Protein AF-A0A7V9IZC5-F1 (afdb_monomer)

Radius of gyration: 23.77 Å; Cα contacts (8 Å, |Δi|>4): 31; chains: 1; bounding box: 34×27×86 Å

pLDDT: mean 87.61, std 15.58, range [45.12, 98.06]

Foldseek 3Di:
DPPDDDDDPVNVLVVLLLVCQVVVHDLVRSCVVSVPPDSCVSCVVCVVSHDDCPVVVVVVVVVVVVVVVPPPPDDDPPPPPDDD

Nearest PDB structures (foldseek):
  1f44-assembly1_A  TM=6.037E-01  e=6.384E+00  Punavirus P1
  5axk-assembly1_B  TM=3.021E-01  e=5.999E+00  Methanosarcina acetivorans

Sequence (84 aa):
MAGLTPLTPHALRHTAAAILIDQGTDPLQVQRRLGHKDISTTLRIYGHLFPDRDLDLTRRLDDAFHESLAAPSRPEPVAMVIAE

Solvent-accessible surface area (backbone atoms only — not comparable to full-atom values): 5429 Å² total; per-residue (Å²): 129,93,83,67,77,85,89,41,77,67,55,52,51,53,54,53,50,52,53,44,38,74,72,66,51,53,69,69,57,50,19,58,75,72,64,50,94,45,59,65,59,44,45,72,74,48,44,88,67,54,79,90,51,63,71,62,50,52,50,55,51,53,51,54,51,51,49,64,70,69,47,77,87,68,80,76,77,76,72,79,89,76,87,130

Structure (mmCIF, N/CA/C/O backbone):
data_AF-A0A7V9IZC5-F1
#
_entry.id   AF-A0A7V9IZC5-F1
#
loop_
_atom_site.group_PDB
_atom_site.id
_atom_site.type_symbol
_atom_site.label_atom_id
_atom_site.label_alt_id
_atom_site.label_comp_id
_atom_site.label_asym_id
_atom_site.label_entity_id
_atom_site.label_seq_id
_atom_site.pdbx_PDB_ins_code
_atom_site.Cartn_x
_atom_site.Cartn_y
_atom_site.Cartn_z
_atom_site.occupancy
_atom_site.B_iso_or_equiv
_atom_site.auth_seq_id
_atom_site.auth_comp_id
_atom_site.auth_asym_id
_atom_site.auth_atom_id
_atom_site.pdbx_PDB_model_num
ATOM 1 N N . MET A 1 1 ? 7.204 -19.360 -28.079 1.00 52.84 1 MET A N 1
ATOM 2 C CA . MET A 1 1 ? 7.416 -18.068 -27.385 1.00 52.84 1 MET A CA 1
ATOM 3 C C . MET A 1 1 ? 6.076 -17.629 -26.8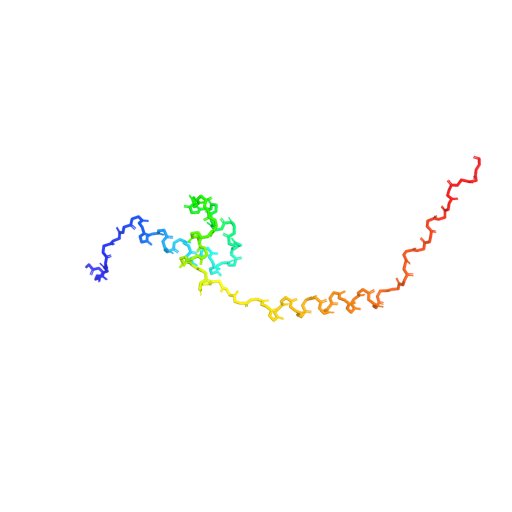19 1.00 52.84 1 MET A C 1
ATOM 5 O O . MET A 1 1 ? 5.122 -17.620 -27.579 1.00 52.84 1 MET A O 1
ATOM 9 N N . ALA A 1 2 ? 5.969 -17.320 -25.525 1.00 74.81 2 ALA A N 1
ATOM 10 C CA . ALA A 1 2 ? 4.685 -17.119 -24.832 1.00 74.81 2 ALA A CA 1
ATOM 11 C C . ALA A 1 2 ? 3.888 -15.846 -25.226 1.00 74.81 2 ALA A C 1
ATOM 13 O O . ALA A 1 2 ? 2.915 -15.520 -24.561 1.00 74.81 2 ALA A O 1
ATOM 14 N N . GLY A 1 3 ? 4.280 -15.116 -26.280 1.00 82.75 3 GLY A N 1
ATOM 15 C CA . GLY A 1 3 ? 3.533 -13.956 -26.799 1.00 82.75 3 GLY A CA 1
ATOM 16 C C . GLY A 1 3 ? 3.479 -12.730 -25.878 1.00 82.75 3 GLY A C 1
ATOM 17 O O . GLY A 1 3 ? 2.667 -11.841 -26.107 1.00 82.75 3 GLY A O 1
ATOM 18 N N . LEU A 1 4 ? 4.312 -12.679 -24.837 1.00 79.62 4 LEU A N 1
ATOM 19 C CA . LEU A 1 4 ? 4.278 -11.621 -23.828 1.00 79.62 4 LEU A CA 1
ATOM 20 C C . LEU A 1 4 ? 5.169 -10.433 -24.204 1.00 79.62 4 LEU A C 1
ATOM 22 O O . LEU A 1 4 ? 6.222 -10.593 -24.827 1.00 79.62 4 LEU A O 1
ATOM 26 N N . THR A 1 5 ? 4.762 -9.249 -23.748 1.00 79.44 5 THR A N 1
ATOM 27 C CA . THR A 1 5 ? 5.575 -8.026 -23.734 1.00 79.44 5 THR A CA 1
ATOM 28 C C . THR A 1 5 ? 6.941 -8.293 -23.079 1.00 79.44 5 THR A C 1
ATOM 30 O O . THR A 1 5 ? 7.007 -9.099 -22.144 1.00 79.44 5 THR A O 1
ATOM 33 N N . PRO A 1 6 ? 8.036 -7.633 -23.515 1.00 83.94 6 PRO A N 1
ATOM 34 C CA . PRO A 1 6 ? 9.361 -7.857 -22.946 1.00 83.94 6 PRO A CA 1
ATOM 35 C C . PRO A 1 6 ? 9.384 -7.735 -21.418 1.00 83.94 6 PRO A C 1
ATOM 37 O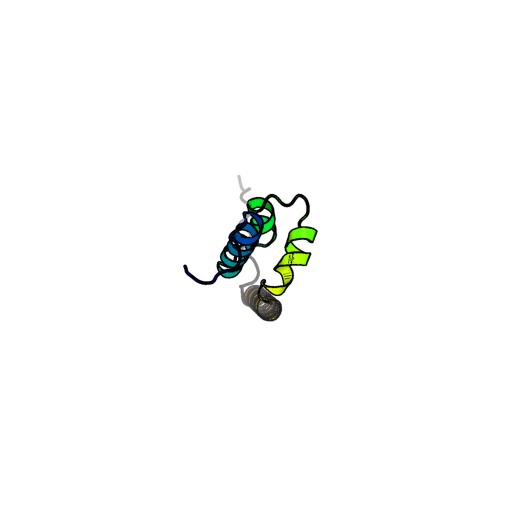 O . PRO A 1 6 ? 8.949 -6.730 -20.849 1.00 83.94 6 PRO A O 1
ATOM 40 N N . LEU A 1 7 ? 9.918 -8.761 -20.753 1.00 89.44 7 LEU A N 1
ATOM 41 C CA . LEU A 1 7 ? 10.052 -8.783 -19.303 1.00 89.44 7 LEU A CA 1
ATOM 42 C C . LEU A 1 7 ? 11.173 -7.827 -18.885 1.00 89.44 7 LEU A C 1
ATOM 44 O O . LEU A 1 7 ? 12.345 -8.065 -19.169 1.00 89.44 7 LEU A O 1
ATOM 48 N N . THR A 1 8 ? 10.811 -6.738 -18.209 1.00 94.19 8 THR A N 1
ATOM 49 C CA . THR A 1 8 ? 11.770 -5.753 -17.691 1.00 94.19 8 THR A CA 1
ATOM 50 C C . THR A 1 8 ? 11.812 -5.785 -16.162 1.00 94.19 8 THR A C 1
ATOM 52 O O . THR A 1 8 ? 10.815 -6.136 -15.525 1.00 94.19 8 THR A O 1
ATOM 55 N N . PRO A 1 9 ? 12.912 -5.339 -15.526 1.00 94.31 9 PRO A N 1
ATOM 56 C CA . PRO A 1 9 ? 12.949 -5.153 -14.074 1.00 94.31 9 PRO A CA 1
ATOM 57 C C . PRO A 1 9 ? 11.845 -4.219 -13.554 1.00 94.31 9 PRO A C 1
ATOM 59 O O . PRO A 1 9 ? 11.390 -4.354 -12.420 1.00 94.31 9 PRO A O 1
ATOM 62 N N . HIS A 1 10 ? 11.391 -3.270 -14.379 1.00 93.31 10 HIS A N 1
ATOM 63 C CA . HIS A 1 10 ? 10.268 -2.402 -14.041 1.00 93.31 10 HIS A CA 1
ATOM 64 C C . HIS A 1 10 ? 8.942 -3.175 -14.017 1.00 93.31 10 HIS A C 1
ATOM 66 O O . HIS A 1 10 ? 8.193 -3.044 -13.054 1.00 93.31 10 HIS A O 1
ATOM 72 N N . ALA A 1 11 ? 8.690 -4.033 -15.011 1.00 93.06 11 ALA A N 1
ATOM 73 C CA . ALA A 1 11 ? 7.516 -4.906 -15.030 1.00 93.06 11 ALA A CA 1
ATOM 74 C C . ALA A 1 11 ? 7.500 -5.857 -13.822 1.00 93.06 11 ALA A C 1
ATOM 76 O O . ALA A 1 11 ? 6.482 -5.976 -13.149 1.00 93.06 11 ALA A O 1
ATOM 77 N N . LEU A 1 12 ? 8.650 -6.445 -13.473 1.00 93.75 12 LEU A N 1
ATOM 78 C CA . LEU A 1 12 ? 8.776 -7.285 -12.278 1.00 93.75 12 LEU A CA 1
ATOM 79 C C . LEU A 1 12 ? 8.479 -6.519 -10.981 1.00 93.75 12 LEU A C 1
ATOM 81 O O . LEU A 1 12 ? 7.880 -7.085 -10.069 1.00 93.75 12 LEU A O 1
ATOM 85 N N . ARG A 1 13 ? 8.851 -5.233 -10.892 1.00 95.31 13 ARG A N 1
ATOM 86 C CA . ARG A 1 13 ? 8.517 -4.386 -9.734 1.00 95.31 13 ARG A CA 1
ATOM 87 C C . ARG A 1 13 ? 7.005 -4.193 -9.589 1.00 95.31 13 ARG A C 1
ATOM 89 O O . ARG A 1 13 ? 6.516 -4.255 -8.466 1.00 95.31 13 ARG A O 1
ATOM 96 N N . HIS A 1 14 ? 6.283 -3.998 -10.694 1.00 95.75 14 HIS A N 1
ATOM 97 C CA . HIS A 1 14 ? 4.816 -3.912 -10.676 1.00 95.75 14 HIS A CA 1
ATOM 98 C C . HIS A 1 14 ? 4.183 -5.222 -10.215 1.00 95.75 14 HIS A C 1
ATOM 100 O O . HIS A 1 14 ? 3.341 -5.212 -9.321 1.00 95.75 14 HIS A O 1
ATOM 106 N N . THR A 1 15 ? 4.644 -6.356 -10.749 1.00 95.88 15 THR A N 1
ATOM 107 C CA . THR A 1 15 ? 4.166 -7.679 -10.326 1.00 95.88 15 THR A CA 1
ATOM 108 C C . THR A 1 15 ? 4.427 -7.927 -8.839 1.00 95.88 15 THR A C 1
ATOM 110 O O . THR A 1 15 ? 3.536 -8.373 -8.122 1.00 95.88 15 THR A O 1
ATOM 113 N N . ALA A 1 16 ? 5.627 -7.598 -8.350 1.00 97.06 16 ALA A N 1
ATOM 114 C CA . ALA A 1 16 ? 5.969 -7.742 -6.938 1.00 97.06 16 ALA A CA 1
ATOM 115 C C . ALA A 1 16 ? 5.082 -6.869 -6.036 1.00 97.06 16 ALA A C 1
ATOM 117 O O . ALA A 1 16 ? 4.641 -7.332 -4.988 1.00 97.06 16 ALA A O 1
ATOM 118 N N . ALA A 1 17 ? 4.794 -5.629 -6.445 1.00 97.81 17 ALA A N 1
ATOM 119 C CA . ALA A 1 17 ? 3.891 -4.748 -5.712 1.00 97.81 17 ALA A CA 1
ATOM 120 C C . ALA A 1 17 ? 2.475 -5.335 -5.623 1.00 97.81 17 ALA A C 1
ATOM 122 O O . ALA A 1 17 ? 1.925 -5.408 -4.528 1.00 97.81 17 ALA A O 1
ATOM 123 N N . ALA A 1 18 ? 1.922 -5.806 -6.745 1.00 97.69 18 ALA A N 1
ATOM 124 C CA . ALA A 1 18 ? 0.588 -6.400 -6.787 1.00 97.69 18 ALA A CA 1
ATOM 125 C C . ALA A 1 18 ? 0.467 -7.622 -5.863 1.00 97.69 18 ALA A C 1
ATOM 127 O O . ALA A 1 18 ? -0.474 -7.698 -5.081 1.00 97.69 18 ALA A O 1
ATOM 128 N N . ILE A 1 19 ? 1.455 -8.526 -5.884 1.00 98.00 19 ILE A N 1
ATOM 129 C CA . ILE A 1 19 ? 1.472 -9.716 -5.016 1.00 98.00 19 ILE A CA 1
ATOM 130 C C . ILE A 1 19 ? 1.508 -9.326 -3.533 1.00 98.00 19 ILE A C 1
ATOM 132 O O . ILE A 1 19 ? 0.766 -9.886 -2.733 1.00 98.00 19 ILE A O 1
ATOM 136 N N . LEU A 1 20 ? 2.353 -8.363 -3.148 1.00 97.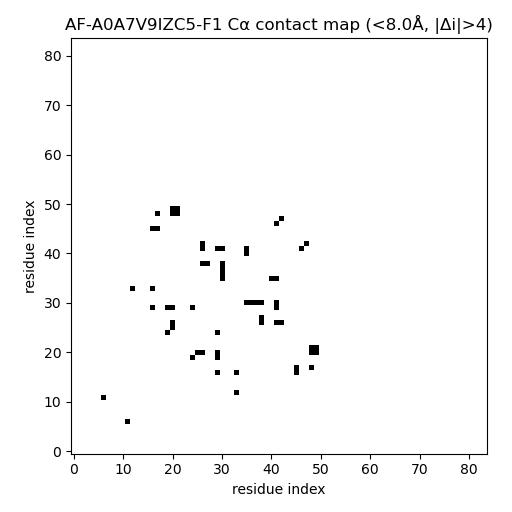81 20 LEU A N 1
ATOM 137 C CA . LEU A 1 20 ? 2.440 -7.930 -1.749 1.00 97.81 20 LEU A CA 1
ATOM 138 C C . LEU A 1 20 ? 1.116 -7.331 -1.256 1.00 97.81 20 LEU A C 1
ATOM 140 O O . LEU A 1 20 ? 0.708 -7.586 -0.124 1.00 97.81 20 LEU A O 1
ATOM 144 N N . ILE A 1 21 ? 0.457 -6.537 -2.099 1.00 97.81 21 ILE A N 1
ATOM 145 C CA . ILE A 1 21 ? -0.812 -5.886 -1.760 1.00 97.81 21 ILE A CA 1
ATOM 146 C C . ILE A 1 21 ? -1.940 -6.915 -1.644 1.00 97.81 21 ILE A C 1
ATOM 148 O O . ILE A 1 21 ? -2.694 -6.867 -0.674 1.00 97.81 21 ILE A O 1
ATOM 152 N N . ASP A 1 22 ? -2.008 -7.876 -2.568 1.00 97.31 22 ASP A N 1
ATOM 1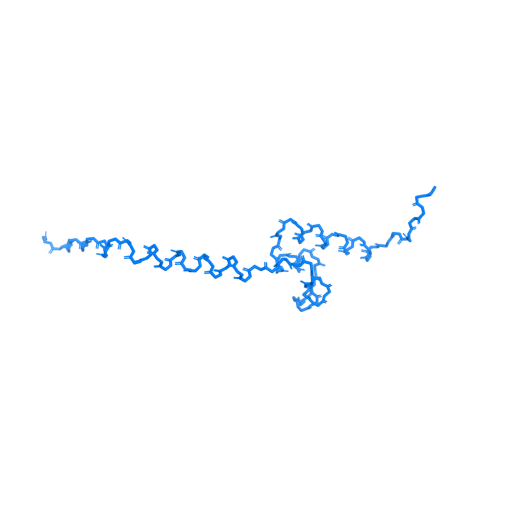53 C CA . ASP A 1 22 ? -2.970 -8.986 -2.533 1.00 97.31 22 ASP A CA 1
ATOM 154 C C . ASP A 1 22 ? -2.830 -9.834 -1.255 1.00 97.31 22 ASP A C 1
ATOM 156 O O . ASP A 1 22 ? -3.815 -10.205 -0.623 1.00 97.31 22 ASP A O 1
ATOM 160 N N . GLN A 1 23 ? -1.596 -10.021 -0.775 1.00 97.00 23 GLN A N 1
ATOM 161 C CA . GLN A 1 23 ? -1.306 -10.673 0.509 1.00 97.00 23 GLN A CA 1
ATOM 162 C C . GLN A 1 23 ? -1.700 -9.840 1.745 1.00 97.00 23 GLN A C 1
ATOM 164 O O . GLN A 1 23 ? -1.450 -10.256 2.876 1.00 97.00 23 GLN A O 1
ATOM 169 N N . GLY A 1 24 ? -2.298 -8.660 1.564 1.00 95.50 24 GLY A N 1
ATOM 170 C CA . GLY A 1 24 ? -2.724 -7.782 2.651 1.00 95.50 24 GLY A CA 1
ATOM 171 C C . GLY A 1 24 ? -1.577 -7.028 3.322 1.00 95.50 24 GLY A C 1
ATOM 172 O O . GLY A 1 24 ? -1.729 -6.579 4.459 1.00 95.50 24 GLY A O 1
ATOM 173 N N . THR A 1 25 ? -0.431 -6.887 2.648 1.00 96.75 25 THR A N 1
ATOM 174 C CA . THR A 1 25 ? 0.722 -6.161 3.195 1.00 96.75 25 THR A CA 1
ATOM 175 C C . THR A 1 25 ? 0.397 -4.678 3.352 1.00 96.75 25 THR A C 1
ATOM 177 O O . THR A 1 25 ? -0.125 -4.036 2.442 1.00 96.75 25 THR A O 1
ATOM 180 N N . ASP A 1 26 ? 0.769 -4.111 4.496 1.00 95.44 26 ASP A N 1
ATOM 181 C CA . ASP A 1 26 ? 0.609 -2.688 4.792 1.00 95.44 26 ASP A CA 1
ATOM 182 C C . ASP A 1 26 ? 1.345 -1.781 3.767 1.00 95.44 26 ASP A C 1
ATOM 184 O O . ASP A 1 26 ? 2.487 -2.082 3.392 1.00 95.44 26 ASP A O 1
ATOM 188 N N . PRO A 1 27 ? 0.758 -0.645 3.331 1.00 95.94 27 PRO A N 1
ATOM 189 C CA . PRO A 1 27 ? 1.362 0.237 2.329 1.00 95.94 27 PRO A CA 1
ATOM 190 C C . PRO A 1 27 ? 2.784 0.718 2.650 1.00 95.94 27 PRO A C 1
ATOM 192 O O . PRO A 1 27 ? 3.609 0.864 1.741 1.00 95.94 27 PRO A O 1
ATOM 195 N N . LEU A 1 28 ? 3.102 0.948 3.927 1.00 97.44 28 LEU A N 1
ATOM 196 C CA . LEU A 1 28 ? 4.427 1.390 4.360 1.00 97.44 28 LEU A CA 1
ATOM 197 C C . LEU A 1 28 ? 5.442 0.239 4.267 1.00 97.44 28 LEU A C 1
ATOM 199 O O . LEU A 1 28 ? 6.599 0.441 3.889 1.00 97.44 28 LEU A O 1
ATOM 203 N N . GLN A 1 29 ? 5.016 -0.993 4.555 1.00 97.88 29 GLN A N 1
ATOM 204 C CA . GLN A 1 29 ? 5.830 -2.188 4.320 1.00 97.88 29 GLN A CA 1
ATOM 205 C C . GLN A 1 29 ? 6.084 -2.419 2.825 1.00 97.88 29 GLN A C 1
ATOM 207 O O . GLN A 1 29 ? 7.232 -2.668 2.443 1.00 97.88 29 GLN A O 1
ATOM 212 N N . VAL A 1 30 ? 5.061 -2.259 1.977 1.00 97.69 30 VAL A N 1
ATOM 213 C CA . VAL A 1 30 ? 5.210 -2.333 0.514 1.00 97.69 30 VAL A CA 1
ATOM 214 C C . VAL A 1 30 ? 6.210 -1.280 0.029 1.00 97.69 30 VAL A C 1
ATOM 216 O O . VAL A 1 30 ? 7.164 -1.616 -0.671 1.00 97.69 30 VAL A O 1
ATOM 219 N N . GLN A 1 31 ? 6.071 -0.021 0.457 1.00 98.06 31 GLN A N 1
ATOM 220 C CA . GLN A 1 31 ? 7.016 1.054 0.127 1.00 98.06 31 GLN A CA 1
ATOM 221 C C . GLN A 1 31 ? 8.462 0.680 0.483 1.00 98.06 31 GLN A C 1
ATOM 223 O O . GLN A 1 31 ? 9.349 0.797 -0.370 1.00 98.06 31 GLN A O 1
ATOM 228 N N . ARG A 1 32 ? 8.705 0.210 1.714 1.00 97.69 32 ARG A N 1
ATOM 229 C CA . ARG A 1 32 ? 10.044 -0.207 2.155 1.00 97.69 32 ARG A CA 1
ATOM 230 C C . ARG A 1 32 ? 10.588 -1.359 1.318 1.00 97.69 32 ARG A C 1
ATOM 232 O O . ARG A 1 32 ? 11.750 -1.320 0.922 1.00 97.69 32 ARG A O 1
ATOM 239 N N . ARG A 1 33 ? 9.759 -2.360 1.009 1.00 96.44 33 ARG A N 1
ATOM 240 C CA . ARG A 1 33 ? 10.169 -3.536 0.230 1.00 96.44 33 ARG A CA 1
ATOM 241 C C . ARG A 1 33 ? 10.535 -3.185 -1.213 1.00 96.44 33 ARG A C 1
ATOM 243 O O . ARG A 1 33 ? 11.450 -3.789 -1.764 1.00 96.44 33 ARG A O 1
ATOM 250 N N . LEU A 1 34 ? 9.852 -2.201 -1.800 1.00 96.19 34 LEU A N 1
ATOM 251 C CA . LEU A 1 34 ? 10.121 -1.704 -3.153 1.00 96.19 34 LEU A CA 1
ATOM 252 C C . LEU A 1 34 ? 11.248 -0.658 -3.208 1.00 96.19 34 LEU A C 1
ATOM 254 O O . LEU A 1 34 ? 11.718 -0.329 -4.301 1.00 96.19 34 LEU A O 1
ATOM 258 N N . GLY A 1 35 ? 11.682 -0.147 -2.051 1.00 96.25 35 GLY A N 1
ATOM 259 C CA . GLY A 1 35 ? 12.732 0.862 -1.939 1.00 96.25 35 GLY A CA 1
ATOM 260 C C . GLY A 1 35 ? 12.291 2.259 -2.379 1.00 96.25 35 GLY A C 1
ATOM 261 O O . GLY A 1 35 ? 13.124 3.055 -2.812 1.00 96.25 35 GLY A O 1
ATOM 262 N N . HIS A 1 36 ? 10.995 2.577 -2.315 1.00 97.38 36 HIS A N 1
ATOM 263 C CA . HIS A 1 36 ? 10.540 3.934 -2.615 1.00 97.38 36 HIS A CA 1
ATOM 264 C C . HIS A 1 36 ? 10.942 4.878 -1.481 1.00 97.38 36 HIS A C 1
ATOM 266 O O . HIS A 1 36 ? 10.736 4.571 -0.311 1.00 97.38 36 HIS A O 1
ATOM 272 N N . LYS A 1 37 ? 11.500 6.043 -1.821 1.00 97.25 37 LYS A N 1
ATOM 273 C CA . LYS A 1 37 ? 11.897 7.060 -0.834 1.00 97.25 37 LYS A CA 1
ATOM 274 C C . LYS A 1 37 ? 10.694 7.685 -0.118 1.00 97.25 37 LYS A C 1
ATOM 276 O O . LYS A 1 37 ? 10.807 8.070 1.038 1.00 97.25 37 LYS A O 1
ATOM 281 N N . ASP A 1 38 ? 9.570 7.785 -0.819 1.00 97.44 38 ASP A N 1
ATOM 282 C CA . ASP A 1 38 ? 8.343 8.420 -0.348 1.00 97.44 38 ASP A CA 1
ATOM 283 C C . ASP A 1 38 ? 7.153 7.473 -0.564 1.00 97.44 38 ASP A C 1
ATOM 285 O O . ASP A 1 38 ? 6.991 6.893 -1.646 1.00 97.44 38 ASP A O 1
ATOM 289 N N . ILE A 1 39 ? 6.318 7.333 0.466 1.00 97.50 39 ILE A N 1
ATOM 290 C CA . ILE A 1 39 ? 5.073 6.563 0.428 1.00 97.50 39 ILE A CA 1
ATOM 291 C C . ILE A 1 39 ? 4.103 7.085 -0.637 1.00 97.50 39 ILE A C 1
ATOM 293 O O . ILE A 1 39 ? 3.396 6.284 -1.253 1.00 97.50 39 ILE A O 1
ATOM 297 N N . SER A 1 40 ? 4.132 8.386 -0.944 1.00 97.81 40 SER A N 1
ATOM 298 C CA . SER A 1 40 ? 3.315 8.996 -1.998 1.00 97.81 40 SER A CA 1
ATOM 299 C C . SER A 1 40 ? 3.538 8.330 -3.359 1.00 97.81 40 SER A C 1
ATOM 301 O O . SER A 1 40 ? 2.602 8.180 -4.139 1.00 97.81 40 SER A O 1
ATOM 303 N N . THR A 1 41 ? 4.756 7.847 -3.635 1.00 97.69 41 THR A N 1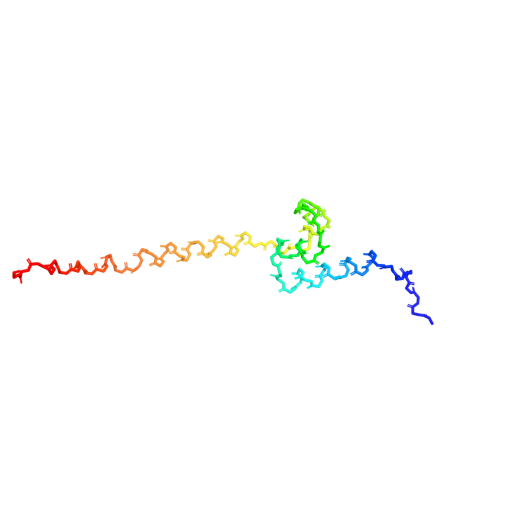
ATOM 304 C CA . THR A 1 41 ? 5.065 7.125 -4.876 1.00 97.69 41 THR A CA 1
ATOM 305 C C . THR A 1 41 ? 4.342 5.783 -4.922 1.00 97.69 41 THR A C 1
ATOM 307 O O . THR A 1 41 ? 3.738 5.451 -5.939 1.00 97.69 41 THR A O 1
ATOM 310 N N . THR A 1 42 ? 4.359 5.030 -3.820 1.00 97.62 42 THR A N 1
ATOM 311 C CA . THR A 1 42 ? 3.645 3.749 -3.714 1.00 97.62 42 THR A CA 1
ATOM 312 C C . THR A 1 42 ? 2.141 3.952 -3.840 1.00 97.62 42 THR A C 1
ATOM 314 O O . THR A 1 42 ? 1.510 3.277 -4.646 1.00 97.62 42 THR A O 1
ATOM 317 N N . LEU A 1 43 ? 1.572 4.902 -3.094 1.00 97.31 43 LEU A N 1
ATOM 318 C CA . LEU A 1 43 ? 0.128 5.145 -3.078 1.00 97.31 43 LEU A CA 1
ATOM 319 C C . LEU A 1 43 ? -0.380 5.727 -4.400 1.00 97.31 43 LEU A C 1
ATOM 321 O O . LEU A 1 43 ? -1.438 5.334 -4.874 1.00 97.31 43 LEU A O 1
ATOM 325 N N . ARG A 1 44 ? 0.387 6.600 -5.059 1.00 97.88 44 ARG A N 1
ATOM 326 C CA . ARG A 1 44 ? 0.012 7.133 -6.375 1.00 97.88 44 ARG A CA 1
ATOM 327 C C . ARG A 1 44 ? -0.013 6.055 -7.458 1.00 97.88 44 ARG A C 1
ATOM 329 O O . ARG A 1 44 ? -0.846 6.125 -8.352 1.00 97.88 44 ARG A O 1
ATOM 336 N N . ILE A 1 45 ? 0.913 5.096 -7.415 1.00 97.69 45 ILE A N 1
ATOM 337 C CA . ILE A 1 45 ? 1.029 4.056 -8.449 1.00 97.69 45 ILE A CA 1
ATOM 338 C C . ILE A 1 45 ? 0.089 2.880 -8.154 1.00 97.69 45 ILE A C 1
ATOM 340 O O . ILE A 1 45 ? -0.606 2.422 -9.054 1.00 97.69 45 ILE A O 1
ATOM 344 N N . TYR A 1 46 ? 0.042 2.412 -6.906 1.00 97.62 46 TYR A N 1
ATOM 345 C CA . TYR A 1 46 ? -0.640 1.172 -6.518 1.00 97.62 46 TYR A CA 1
ATOM 346 C C . TYR A 1 46 ? -1.830 1.378 -5.575 1.00 97.62 46 TYR A C 1
ATOM 348 O O . TYR A 1 46 ? -2.429 0.398 -5.150 1.00 97.62 46 TYR A O 1
ATOM 356 N N . GLY A 1 47 ? -2.192 2.620 -5.237 1.00 96.19 47 GLY A N 1
ATOM 357 C CA . GLY A 1 47 ? -3.275 2.934 -4.292 1.00 96.19 47 GLY A CA 1
ATOM 358 C C . GLY A 1 47 ? -4.593 2.235 -4.619 1.00 96.19 47 GLY A C 1
ATOM 359 O O . GLY A 1 47 ? -5.259 1.725 -3.730 1.00 96.19 47 GLY A O 1
ATOM 360 N N . HIS A 1 48 ? -4.904 2.129 -5.910 1.00 95.88 48 HIS A N 1
ATOM 361 C CA . HIS A 1 48 ? -6.102 1.470 -6.428 1.00 95.88 48 HIS A CA 1
ATOM 362 C C . HIS A 1 48 ? -6.132 -0.058 -6.235 1.00 95.88 48 HIS A C 1
ATOM 364 O O . HIS A 1 48 ? -7.168 -0.667 -6.472 1.00 95.88 48 HIS A O 1
ATOM 370 N N . LEU A 1 49 ? -5.012 -0.685 -5.857 1.00 96.88 49 LEU A N 1
ATOM 371 C CA . LEU A 1 49 ? -4.943 -2.119 -5.561 1.00 96.88 49 LEU A CA 1
ATOM 372 C C . LEU A 1 49 ? -5.251 -2.423 -4.092 1.00 96.88 49 LEU A C 1
ATOM 374 O O . LEU A 1 49 ? -5.542 -3.569 -3.761 1.00 96.88 49 LEU A O 1
ATOM 378 N N . PHE A 1 50 ? -5.156 -1.430 -3.202 1.00 95.56 50 PHE A N 1
ATOM 379 C CA . PHE A 1 50 ? -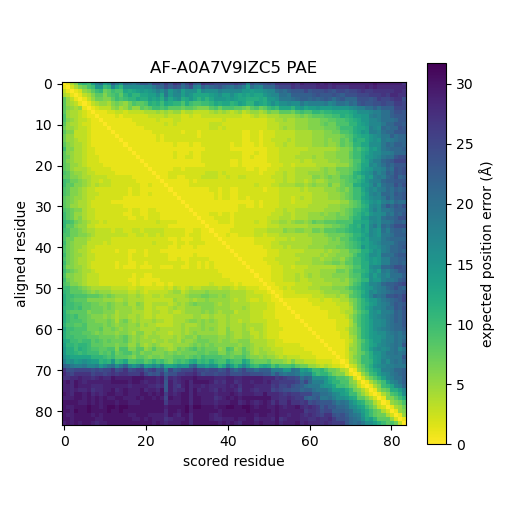5.460 -1.649 -1.794 1.00 95.56 50 PHE A CA 1
ATOM 380 C C . PHE A 1 50 ? -6.974 -1.772 -1.599 1.00 95.56 50 PHE A C 1
ATOM 382 O O . PHE A 1 50 ? -7.725 -0.966 -2.152 1.00 95.56 50 PHE A O 1
ATOM 389 N N . PRO A 1 51 ? -7.435 -2.753 -0.805 1.00 92.06 51 PRO A N 1
ATOM 390 C CA . PRO A 1 51 ? -8.851 -2.886 -0.511 1.00 92.06 51 PRO A CA 1
ATOM 391 C C . PRO A 1 51 ? -9.328 -1.690 0.313 1.00 92.06 51 PRO A C 1
ATOM 393 O O . PRO A 1 51 ? -8.640 -1.255 1.241 1.00 92.06 51 PRO A O 1
ATOM 396 N N . ASP A 1 52 ? -10.530 -1.209 0.008 1.00 91.88 52 ASP A N 1
ATOM 397 C CA . ASP A 1 52 ? -11.242 -0.302 0.898 1.00 91.88 52 ASP A CA 1
ATOM 398 C C . ASP A 1 52 ? -11.618 -1.059 2.181 1.00 91.88 52 ASP A C 1
ATOM 400 O O . ASP A 1 52 ? -12.205 -2.145 2.139 1.00 91.88 52 ASP A O 1
ATOM 404 N N . ARG A 1 53 ? -11.215 -0.508 3.327 1.00 90.06 53 ARG A N 1
ATOM 405 C CA . ARG A 1 53 ? -11.439 -1.088 4.657 1.00 90.06 53 ARG A CA 1
ATOM 406 C C . ARG A 1 53 ? -12.256 -0.171 5.557 1.00 90.06 53 ARG A C 1
ATOM 408 O O . ARG A 1 53 ? -12.353 -0.463 6.744 1.00 90.06 53 ARG A O 1
ATOM 415 N N . ASP A 1 54 ? -12.845 0.898 5.024 1.00 93.69 54 ASP A N 1
ATOM 416 C CA . ASP A 1 54 ? -13.561 1.892 5.828 1.00 93.69 54 ASP A CA 1
ATOM 417 C C . ASP A 1 54 ? -14.719 1.257 6.614 1.00 93.69 54 ASP A C 1
ATOM 419 O O . ASP A 1 54 ? -14.757 1.326 7.838 1.00 93.69 54 ASP A O 1
ATOM 423 N N . LEU A 1 55 ? -15.580 0.485 5.941 1.00 93.44 55 LEU A N 1
ATOM 424 C CA . L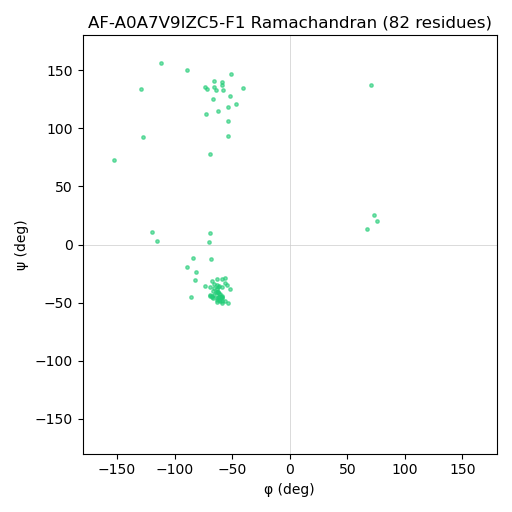EU A 1 55 ? -16.708 -0.195 6.592 1.00 93.44 55 LEU A CA 1
ATOM 425 C C . LEU A 1 55 ? -16.283 -1.238 7.641 1.00 93.44 55 LEU A C 1
ATOM 427 O O . LEU A 1 55 ? -16.951 -1.395 8.662 1.00 93.44 55 LEU A O 1
ATOM 431 N N . ASP A 1 56 ? -15.206 -1.985 7.385 1.00 94.06 56 ASP A N 1
ATOM 432 C CA . ASP A 1 56 ? -14.652 -2.953 8.347 1.00 94.06 56 ASP A CA 1
ATOM 433 C C . ASP A 1 56 ? -14.077 -2.225 9.568 1.00 94.06 56 ASP A C 1
ATOM 435 O O . ASP A 1 56 ? -14.301 -2.642 10.703 1.00 94.06 56 ASP A O 1
ATOM 439 N N . LEU A 1 57 ? -13.403 -1.094 9.346 1.00 94.06 57 LEU A N 1
ATOM 440 C CA . LEU A 1 57 ? -12.879 -0.247 10.407 1.00 94.06 57 LEU A CA 1
ATOM 441 C C . LEU A 1 57 ? -14.003 0.335 11.270 1.00 94.06 57 LEU A C 1
ATOM 443 O O . LEU A 1 57 ? -13.922 0.231 12.491 1.00 94.06 57 LEU A O 1
ATOM 447 N N . THR A 1 58 ? -15.057 0.892 10.664 1.00 96.88 58 THR A N 1
ATOM 448 C CA . THR A 1 58 ? -16.214 1.426 11.400 1.00 96.88 58 THR A CA 1
ATOM 449 C C . THR A 1 58 ? -16.838 0.362 12.295 1.00 96.88 58 THR A C 1
ATOM 451 O O . THR A 1 58 ? -17.011 0.598 13.486 1.00 96.88 58 THR A O 1
ATOM 454 N N . ARG A 1 59 ? -17.092 -0.840 11.761 1.00 97.12 59 ARG A N 1
ATOM 455 C CA . ARG A 1 59 ? -17.668 -1.943 12.546 1.00 97.12 59 ARG A CA 1
ATOM 456 C C . ARG A 1 59 ? -16.802 -2.313 13.746 1.00 97.12 59 ARG A C 1
ATOM 458 O O . ARG A 1 59 ? -17.310 -2.419 14.852 1.00 97.12 59 ARG A O 1
ATOM 465 N N . ARG A 1 60 ? -15.487 -2.450 13.550 1.00 96.31 60 ARG A N 1
ATOM 466 C CA . ARG A 1 60 ? -14.557 -2.783 14.643 1.00 96.31 60 ARG A CA 1
ATOM 467 C C . ARG A 1 60 ? -14.513 -1.708 15.725 1.00 96.31 60 ARG A C 1
ATOM 469 O O . ARG A 1 60 ? -14.323 -2.036 16.893 1.00 96.31 60 ARG A O 1
ATOM 476 N N . LEU A 1 61 ? -14.649 -0.438 15.343 1.00 96.56 61 LEU A N 1
ATOM 477 C CA . LEU A 1 61 ? -14.734 0.666 16.298 1.00 96.56 61 LEU A CA 1
ATOM 478 C C . LEU A 1 61 ? -16.029 0.595 17.115 1.00 96.56 61 LEU A C 1
ATOM 480 O O . LEU A 1 61 ? -15.971 0.741 18.335 1.00 96.56 61 LEU A O 1
ATOM 484 N N . ASP A 1 62 ? -17.164 0.326 16.467 1.00 96.94 62 ASP A N 1
ATOM 485 C CA . ASP A 1 62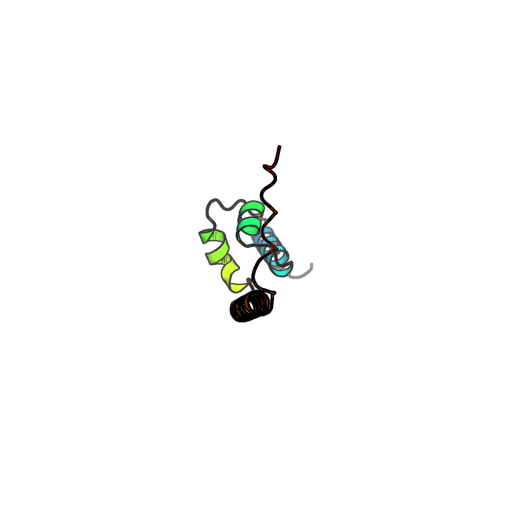 ? -18.452 0.159 17.146 1.00 96.94 62 ASP A CA 1
ATOM 486 C C . ASP A 1 62 ? -18.425 -1.028 18.119 1.00 96.94 62 ASP A C 1
ATOM 488 O O . ASP A 1 62 ? -18.852 -0.888 19.268 1.00 96.94 62 ASP A O 1
ATOM 492 N N . ASP A 1 63 ? -17.874 -2.167 17.694 1.00 96.44 63 ASP A N 1
ATOM 493 C CA . ASP A 1 63 ? -17.737 -3.367 18.524 1.00 96.44 63 ASP A CA 1
ATOM 494 C C . ASP A 1 63 ? -16.878 -3.087 19.766 1.00 96.44 63 ASP A C 1
ATOM 496 O O . ASP A 1 63 ? -17.294 -3.371 20.892 1.00 96.44 63 ASP A O 1
ATOM 500 N N . ALA A 1 64 ? -15.713 -2.453 19.584 1.00 95.25 64 ALA A N 1
ATOM 501 C CA . ALA A 1 64 ? -14.817 -2.094 20.685 1.00 95.25 64 ALA A CA 1
ATOM 502 C C . ALA A 1 64 ? -15.469 -1.107 21.670 1.00 95.25 64 ALA A C 1
ATOM 504 O O . ALA A 1 64 ? -15.259 -1.190 22.884 1.00 95.25 64 ALA A O 1
ATOM 505 N N . PHE A 1 65 ? -16.283 -0.177 21.165 1.00 94.81 65 PHE A N 1
ATOM 506 C CA . PHE A 1 65 ? -17.039 0.745 22.005 1.00 94.81 65 PHE A CA 1
ATOM 507 C C . PHE A 1 65 ? -18.100 0.013 22.838 1.00 94.81 65 PHE A C 1
ATOM 509 O O . PHE A 1 65 ? -18.190 0.235 24.046 1.00 94.81 65 PHE A O 1
ATOM 516 N N . HIS A 1 66 ? -18.866 -0.894 22.225 1.00 93.81 66 HIS A N 1
ATOM 517 C CA . HIS A 1 66 ? -19.880 -1.683 22.930 1.00 93.81 66 HIS A CA 1
ATOM 518 C C . HIS A 1 66 ? -19.258 -2.602 23.985 1.00 93.81 66 HIS A C 1
ATOM 520 O O . HIS A 1 66 ? -19.776 -2.683 25.099 1.00 93.81 66 HIS A O 1
ATOM 526 N N . GLU A 1 67 ? -18.128 -3.243 23.677 1.00 93.62 67 GLU A N 1
ATOM 527 C CA . GLU A 1 67 ? -17.376 -4.055 24.638 1.00 93.62 67 GLU A CA 1
ATOM 528 C C . GLU A 1 67 ? -16.936 -3.221 25.847 1.00 93.62 67 GLU A C 1
ATOM 530 O O . GLU A 1 67 ? -17.132 -3.631 26.993 1.00 93.62 67 GLU A O 1
ATOM 535 N N . SER A 1 68 ? -16.428 -2.007 25.612 1.00 91.56 68 SER A N 1
ATOM 536 C CA . SER A 1 68 ? -16.017 -1.109 26.694 1.00 91.56 68 SER A CA 1
ATOM 537 C C . SER A 1 68 ? -17.172 -0.675 27.602 1.00 91.56 68 SER A C 1
ATOM 539 O O . SER A 1 68 ? -16.922 -0.374 28.769 1.00 91.56 68 SER A O 1
ATOM 541 N N . LEU A 1 69 ? -18.405 -0.589 27.090 1.00 88.00 69 LEU A N 1
ATOM 542 C CA . LEU A 1 69 ? -19.596 -0.264 27.885 1.00 88.00 69 LEU A CA 1
ATOM 543 C C . LEU A 1 69 ? -20.169 -1.481 28.625 1.00 88.00 69 LEU A C 1
ATOM 545 O O . LEU A 1 69 ? -20.770 -1.322 29.686 1.00 88.00 69 LEU A O 1
ATOM 549 N N . ALA A 1 70 ? -20.018 -2.678 28.055 1.00 84.06 70 ALA A N 1
ATOM 550 C CA . ALA A 1 70 ? -20.509 -3.929 28.630 1.00 84.06 70 ALA A CA 1
ATOM 551 C C . ALA A 1 70 ? -19.569 -4.506 29.702 1.00 84.06 70 ALA A C 1
ATOM 553 O O . ALA A 1 70 ? -20.012 -5.269 30.564 1.00 84.06 70 ALA A O 1
ATOM 554 N N . ALA A 1 71 ? -18.280 -4.156 29.664 1.00 68.94 71 ALA A N 1
ATOM 555 C CA . ALA A 1 71 ? -17.325 -4.538 30.692 1.00 68.94 71 ALA A CA 1
ATOM 556 C C . ALA A 1 71 ? -17.708 -3.907 32.049 1.00 68.94 71 ALA A C 1
ATOM 558 O O . ALA A 1 71 ? -17.985 -2.705 32.111 1.00 68.94 71 ALA A O 1
ATOM 559 N N . PRO A 1 72 ? -17.718 -4.675 33.158 1.00 64.94 72 PRO A N 1
ATOM 560 C CA . PRO A 1 72 ? -18.014 -4.121 34.473 1.00 64.94 72 PRO A CA 1
ATOM 561 C C . PRO A 1 72 ? -17.027 -2.997 34.809 1.00 64.94 72 PRO A C 1
ATOM 563 O O . PRO A 1 72 ? -15.814 -3.109 34.620 1.00 64.94 72 PRO A O 1
ATOM 566 N N . SER A 1 73 ? -17.571 -1.883 35.292 1.00 65.38 73 SER A N 1
ATOM 567 C CA . SER A 1 73 ? -16.826 -0.667 35.590 1.00 65.38 73 SER A CA 1
ATOM 568 C C . SER A 1 73 ? -15.773 -0.896 36.684 1.00 65.38 73 SER A C 1
ATOM 570 O O . SER A 1 73 ? -16.131 -1.081 37.844 1.00 65.38 73 SER A O 1
ATOM 572 N N . ARG A 1 74 ? -14.501 -0.753 36.282 1.00 60.28 74 ARG A N 1
ATOM 573 C CA . ARG A 1 74 ? -13.233 -0.768 37.046 1.00 60.28 74 ARG A CA 1
ATOM 574 C C . ARG A 1 74 ? -12.779 -2.121 37.626 1.00 60.28 74 ARG A C 1
ATOM 576 O O . ARG A 1 74 ? -13.569 -2.812 38.259 1.00 60.28 74 ARG A O 1
ATOM 583 N N . PRO A 1 75 ? -11.472 -2.457 37.520 1.00 60.78 75 PRO A N 1
ATOM 584 C CA . PRO A 1 75 ? -10.885 -3.420 38.445 1.00 60.78 75 PRO A CA 1
ATOM 585 C C . PRO A 1 75 ? -11.049 -2.887 39.876 1.00 60.78 75 PRO A C 1
ATOM 587 O O . PRO A 1 75 ? -10.872 -1.686 40.106 1.00 60.78 75 PRO A O 1
ATOM 590 N N . GLU A 1 76 ? -11.415 -3.777 40.804 1.00 56.50 76 GLU A N 1
ATOM 591 C CA . GLU A 1 76 ? -11.484 -3.512 42.246 1.00 56.50 76 GL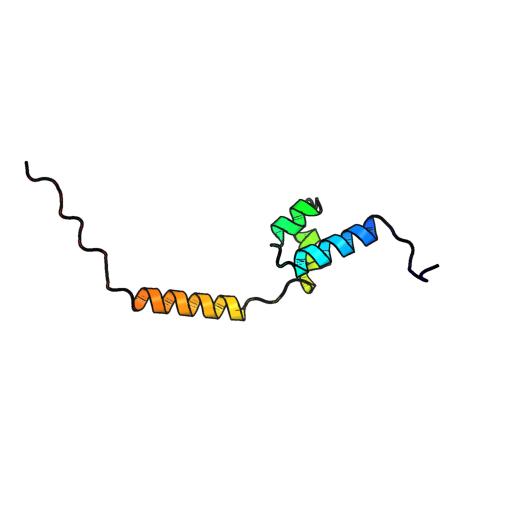U A CA 1
ATOM 592 C C . GLU A 1 76 ? -10.287 -2.649 42.680 1.00 56.50 76 GLU A C 1
ATOM 594 O O . GLU A 1 76 ? -9.161 -2.916 42.236 1.00 56.50 76 GLU A O 1
ATOM 599 N N . PRO A 1 77 ? -10.494 -1.600 43.501 1.00 56.19 77 PRO A N 1
ATOM 600 C CA . PRO A 1 77 ? -9.389 -0.787 43.980 1.00 56.19 77 PRO A CA 1
ATOM 601 C C . PRO A 1 77 ? -8.374 -1.725 44.625 1.00 56.19 77 PRO A C 1
ATOM 603 O O . PRO A 1 77 ? -8.703 -2.432 45.576 1.00 56.19 77 PRO A O 1
ATOM 606 N N . VAL A 1 78 ? -7.153 -1.761 44.078 1.00 61.06 78 VAL A N 1
ATOM 607 C CA . VAL A 1 78 ? -6.030 -2.469 44.695 1.00 61.06 78 VAL A CA 1
ATOM 608 C C . VAL A 1 78 ? -5.943 -1.915 46.104 1.00 61.06 78 VAL A C 1
ATOM 610 O O . VAL A 1 78 ? -5.603 -0.742 46.280 1.00 61.06 78 VAL A O 1
ATOM 613 N N . ALA A 1 79 ? -6.368 -2.727 47.076 1.00 53.75 79 ALA A N 1
ATOM 614 C CA . ALA A 1 79 ? -6.383 -2.366 48.477 1.00 53.75 79 ALA A CA 1
ATOM 615 C C . ALA A 1 79 ? -5.030 -1.738 48.785 1.00 53.75 79 ALA A C 1
ATOM 617 O O . ALA A 1 79 ? -3.989 -2.331 48.509 1.00 53.75 79 ALA A O 1
ATOM 618 N N . MET A 1 80 ? -5.075 -0.495 49.248 1.00 45.72 80 MET A N 1
ATOM 619 C CA . MET A 1 80 ? -3.925 0.289 49.650 1.00 45.72 80 MET A CA 1
ATOM 620 C C . MET A 1 80 ? -3.130 -0.522 50.681 1.00 45.72 80 MET A C 1
ATOM 622 O O . MET A 1 80 ? -3.454 -0.520 51.864 1.00 45.72 80 MET A O 1
ATOM 626 N N . VAL A 1 81 ? -2.127 -1.267 50.201 1.00 57.16 81 VAL A N 1
ATOM 627 C CA . VAL A 1 81 ? -1.121 -1.979 50.994 1.00 57.16 81 VAL A CA 1
ATOM 628 C C . VAL A 1 81 ? -0.237 -0.921 51.635 1.00 57.16 81 VAL A C 1
ATOM 630 O O . VAL A 1 81 ? 0.839 -0.619 51.137 1.00 57.16 81 VAL A O 1
ATOM 633 N N . ILE A 1 82 ? -0.734 -0.299 52.702 1.00 48.25 82 ILE A N 1
ATOM 634 C CA . ILE A 1 82 ? 0.089 0.360 53.715 1.00 48.25 82 ILE A CA 1
ATOM 635 C C . ILE A 1 82 ? -0.673 0.337 55.046 1.00 48.25 82 ILE A C 1
ATOM 637 O O . ILE A 1 82 ? -1.232 1.328 55.507 1.00 48.25 82 ILE A O 1
ATOM 641 N N . ALA A 1 83 ? -0.729 -0.850 55.639 1.00 45.12 83 ALA A N 1
ATOM 642 C CA . ALA A 1 83 ? -0.855 -1.017 57.076 1.00 45.12 83 ALA A CA 1
ATOM 643 C C . ALA A 1 83 ? 0.269 -1.966 57.491 1.00 45.12 83 ALA A C 1
ATOM 645 O O . ALA A 1 83 ? 0.126 -3.173 57.331 1.00 45.12 83 ALA A O 1
ATOM 646 N N . GLU A 1 84 ? 1.404 -1.377 57.865 1.00 46.50 84 GLU A N 1
ATOM 647 C CA . GLU A 1 84 ? 2.293 -1.723 58.989 1.00 46.50 84 GLU A CA 1
ATOM 648 C C . GLU A 1 84 ? 3.430 -0.694 59.063 1.00 46.50 84 GLU A C 1
ATOM 650 O O . GLU A 1 84 ? 4.048 -0.402 58.012 1.00 46.50 84 GLU A O 1
#

Secondary structure (DSSP, 8-state):
---PPP--HHHHHHHHHHHHHHTT--HHHHHHHHT-SSHHHHHHHHGGGSPP-HHHHHHHHHHHHHHHHHS-SS----------

Mean predicted aligned error: 9.63 Å